Protein AF-A0A956BLV4-F1 (afdb_monomer)

Sequence (94 aa):
APQTAHVKRTAQESFDPEAFVVRRSMPWADARGEGLVFLAFGRDLTAFEALLHRMVGLEDGLTDALFRFTRPVTHAAFWCPPVTGGRLVLGAGG

Solvent-accessible surface area (backbone atoms only — not comparable to full-atom values): 6082 Å² total; per-residue (Å²): 133,60,80,38,33,52,73,63,42,57,42,33,83,80,40,90,72,59,30,62,68,53,74,71,52,47,76,49,74,59,100,89,49,70,51,70,50,82,40,70,48,58,97,59,66,63,33,57,50,54,40,50,36,36,32,70,14,75,75,79,71,49,48,29,56,58,63,78,82,48,76,88,88,77,86,87,85,84,84,83,64,55,73,57,94,93,38,76,49,85,69,94,77,130

Structure (mmCIF, N/CA/C/O backbone):
data_AF-A0A956BLV4-F1
#
_entry.id   AF-A0A956BLV4-F1
#
loop_
_atom_site.group_PDB
_atom_site.id
_atom_site.type_symbol
_atom_site.label_atom_id
_atom_site.label_alt_id
_atom_site.label_comp_id
_atom_site.label_asym_id
_atom_site.label_entity_id
_atom_site.label_seq_id
_atom_site.pdbx_PDB_ins_code
_atom_site.Cartn_x
_atom_site.Cartn_y
_atom_site.Cartn_z
_atom_site.occupancy
_atom_site.B_iso_or_equiv
_atom_site.auth_seq_id
_atom_site.auth_comp_id
_atom_site.auth_asym_id
_atom_site.auth_atom_id
_atom_site.pdbx_PDB_model_num
ATOM 1 N N . ALA A 1 1 ? -12.587 13.240 9.244 1.00 88.25 1 ALA A N 1
ATOM 2 C CA . ALA A 1 1 ? -12.888 12.096 8.354 1.00 88.25 1 ALA A CA 1
ATOM 3 C C . ALA A 1 1 ? -13.155 10.854 9.205 1.00 88.25 1 ALA A C 1
ATOM 5 O O . ALA A 1 1 ? -12.575 10.790 10.287 1.00 88.25 1 ALA A O 1
ATOM 6 N N . PRO A 1 2 ? -14.014 9.917 8.757 1.00 96.25 2 PRO A N 1
ATOM 7 C CA . PRO A 1 2 ? -14.294 8.657 9.458 1.00 96.25 2 PRO A CA 1
ATOM 8 C C . PRO A 1 2 ? -13.031 7.837 9.760 1.00 96.25 2 PRO A C 1
ATOM 10 O O . PRO A 1 2 ? -12.043 7.958 9.038 1.00 96.25 2 PRO A O 1
ATOM 13 N N . GLN A 1 3 ? -13.077 6.968 10.776 1.00 97.25 3 GLN A N 1
ATOM 14 C CA . GLN A 1 3 ? -11.944 6.100 11.143 1.00 97.25 3 GLN A CA 1
ATOM 15 C C . GLN A 1 3 ? -11.540 5.134 10.020 1.00 97.25 3 GLN A C 1
ATOM 17 O O . GLN A 1 3 ? -10.358 4.864 9.846 1.00 97.25 3 GLN A O 1
ATOM 22 N N . THR A 1 4 ? -12.502 4.666 9.222 1.00 98.19 4 THR A N 1
ATOM 23 C CA . THR A 1 4 ? -12.273 3.778 8.069 1.00 98.19 4 THR A CA 1
ATOM 24 C C . THR A 1 4 ? -11.814 4.514 6.808 1.00 98.19 4 THR A C 1
ATOM 26 O O . THR A 1 4 ? -11.538 3.873 5.797 1.00 98.19 4 THR A O 1
ATOM 29 N N . ALA A 1 5 ? -11.746 5.852 6.822 1.00 98.31 5 ALA A N 1
ATOM 30 C CA . ALA A 1 5 ? -11.327 6.618 5.653 1.00 98.31 5 ALA A CA 1
ATOM 31 C C . ALA A 1 5 ? -9.860 6.329 5.317 1.00 98.31 5 ALA A C 1
ATOM 33 O O . ALA A 1 5 ? -9.010 6.415 6.199 1.00 98.31 5 ALA A O 1
ATOM 34 N N . HIS A 1 6 ? -9.557 6.091 4.040 1.00 98.12 6 HIS A N 1
ATOM 35 C CA . HIS A 1 6 ? -8.214 5.732 3.576 1.00 98.12 6 HIS A CA 1
ATOM 36 C C . HIS A 1 6 ? -7.107 6.628 4.137 1.00 98.12 6 HIS A C 1
ATOM 38 O O . HIS A 1 6 ? -6.170 6.150 4.759 1.00 98.12 6 HIS A O 1
ATOM 44 N N . VAL A 1 7 ? -7.277 7.952 4.036 1.00 97.81 7 VAL A N 1
ATOM 45 C CA . VAL A 1 7 ? -6.304 8.934 4.547 1.00 97.81 7 VAL A CA 1
ATOM 46 C C . VAL A 1 7 ? -6.049 8.776 6.052 1.00 97.81 7 VAL A C 1
ATOM 48 O O . VAL A 1 7 ? -4.950 9.054 6.511 1.00 97.81 7 VAL A O 1
ATOM 51 N N . LYS A 1 8 ? -7.040 8.323 6.832 1.00 97.44 8 LYS A N 1
ATOM 52 C CA . LYS A 1 8 ? -6.872 8.008 8.259 1.00 97.44 8 LYS A CA 1
ATOM 53 C C . LYS A 1 8 ? -6.223 6.641 8.476 1.00 97.44 8 LYS A C 1
ATOM 55 O O . LYS A 1 8 ? -5.396 6.530 9.372 1.00 97.44 8 LYS A O 1
ATOM 60 N N . ARG A 1 9 ? -6.549 5.634 7.659 1.00 97.94 9 ARG A N 1
ATOM 61 C CA . ARG A 1 9 ? -5.914 4.303 7.715 1.00 97.94 9 ARG A CA 1
ATOM 62 C C . ARG A 1 9 ? -4.443 4.333 7.303 1.00 97.94 9 ARG A C 1
ATOM 64 O O . ARG A 1 9 ? -3.681 3.500 7.771 1.00 97.94 9 ARG A O 1
ATOM 71 N N . THR A 1 10 ? -4.038 5.288 6.467 1.00 97.56 10 THR A N 1
ATOM 72 C CA . THR A 1 10 ? -2.678 5.372 5.910 1.00 97.56 10 THR A CA 1
ATOM 73 C C . THR A 1 10 ? -1.955 6.677 6.247 1.00 97.56 10 THR A C 1
ATOM 75 O O . THR A 1 10 ? -1.064 7.084 5.502 1.00 97.56 10 THR A O 1
ATOM 78 N N . ALA A 1 11 ? -2.354 7.376 7.314 1.00 97.44 11 ALA A N 1
ATOM 79 C CA . ALA A 1 11 ? -1.623 8.546 7.802 1.00 97.44 11 ALA A CA 1
ATOM 80 C C . ALA A 1 11 ? -0.250 8.088 8.318 1.00 97.44 11 ALA A C 1
ATOM 82 O O . ALA A 1 11 ? -0.165 7.487 9.388 1.00 97.44 11 ALA A O 1
ATOM 83 N N . GLN A 1 12 ? 0.805 8.304 7.532 1.00 97.19 12 GLN A N 1
ATOM 84 C CA . GLN A 1 12 ? 2.124 7.689 7.736 1.00 97.19 12 GLN A CA 1
ATOM 85 C C . GLN A 1 12 ? 2.751 8.114 9.072 1.00 97.19 12 GLN A C 1
ATOM 87 O O . GLN A 1 12 ? 3.394 7.306 9.734 1.00 97.19 12 GLN A O 1
ATOM 92 N N . GLU A 1 13 ? 2.454 9.335 9.516 1.00 97.50 13 GLU A N 1
ATOM 93 C CA . GLU A 1 13 ? 2.905 9.938 10.773 1.00 97.50 13 GLU A CA 1
ATOM 94 C C . GLU A 1 13 ? 2.221 9.353 12.022 1.00 97.50 13 GLU A C 1
ATOM 96 O O . GLU A 1 13 ? 2.577 9.693 13.143 1.00 97.50 13 GLU A O 1
ATOM 101 N N . SER A 1 14 ? 1.191 8.516 11.852 1.00 96.00 14 SER A N 1
ATOM 102 C CA . SER A 1 14 ? 0.421 7.922 12.960 1.00 96.00 14 SER A CA 1
ATOM 103 C C . SER A 1 14 ? 0.856 6.500 13.330 1.00 96.00 14 SER A C 1
ATOM 105 O O . SER A 1 14 ? 0.123 5.788 14.022 1.00 96.00 14 SER A O 1
ATOM 107 N N . PHE A 1 15 ? 2.002 6.065 12.814 1.00 96.56 15 PHE A N 1
ATOM 108 C CA . PHE A 1 15 ? 2.628 4.783 13.125 1.00 96.56 15 PHE A CA 1
ATOM 109 C C . PHE A 1 15 ? 3.879 5.022 13.973 1.00 96.56 15 PHE A C 1
ATOM 111 O O . PHE A 1 15 ? 4.462 6.101 13.906 1.00 96.56 15 PHE A O 1
ATOM 118 N N . ASP A 1 16 ? 4.273 4.020 14.756 1.00 94.88 16 ASP A N 1
ATOM 119 C CA . ASP A 1 16 ? 5.511 4.026 15.537 1.00 94.88 16 ASP A CA 1
ATOM 120 C C . ASP A 1 16 ? 6.331 2.763 15.194 1.00 94.88 16 ASP A C 1
ATOM 122 O O . ASP A 1 16 ? 5.895 1.657 15.535 1.00 94.88 16 ASP A O 1
ATOM 126 N N . PRO A 1 17 ? 7.462 2.884 14.468 1.00 95.06 17 PRO A N 1
ATOM 127 C CA . PRO A 1 17 ? 7.974 4.110 13.835 1.00 95.06 17 PRO A CA 1
ATOM 128 C C . PRO A 1 17 ? 7.071 4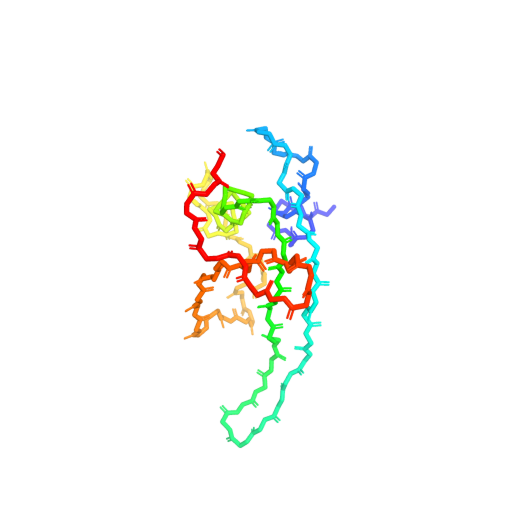.608 12.690 1.00 95.06 17 PRO A C 1
ATOM 130 O O . PRO A 1 17 ? 6.229 3.858 12.183 1.00 95.06 17 PRO A O 1
ATOM 133 N N . GLU A 1 18 ? 7.257 5.854 12.236 1.00 97.44 18 GLU A N 1
ATOM 134 C CA . GLU A 1 18 ? 6.446 6.404 11.144 1.00 97.44 18 GLU A CA 1
ATOM 135 C C . GLU A 1 18 ? 6.604 5.597 9.844 1.00 97.44 18 GLU A C 1
ATOM 137 O O . GLU A 1 18 ? 7.707 5.293 9.378 1.00 97.44 18 GLU A O 1
ATOM 142 N N . ALA A 1 19 ? 5.478 5.289 9.201 1.00 97.38 19 ALA A N 1
ATOM 143 C CA . ALA A 1 19 ? 5.418 4.393 8.050 1.00 97.38 19 ALA A CA 1
ATOM 144 C C . ALA A 1 19 ? 5.597 5.146 6.719 1.00 97.38 19 ALA A C 1
ATOM 146 O O . ALA A 1 19 ? 4.730 5.102 5.839 1.00 97.38 19 ALA A O 1
ATOM 147 N N . PHE A 1 20 ? 6.709 5.872 6.570 1.00 97.56 20 PHE A N 1
ATOM 148 C CA . PHE A 1 20 ? 6.924 6.710 5.392 1.00 97.56 20 PHE A CA 1
ATOM 149 C C . PHE A 1 20 ? 7.199 5.914 4.108 1.00 97.56 20 PHE A C 1
ATOM 151 O O . PHE A 1 20 ? 8.121 5.100 4.049 1.00 97.56 20 PHE A O 1
ATOM 158 N N . VAL A 1 21 ? 6.446 6.210 3.041 1.00 97.75 21 VAL A N 1
ATOM 159 C CA . VAL A 1 21 ? 6.630 5.620 1.703 1.00 97.75 21 VAL A CA 1
ATOM 160 C C . VAL A 1 21 ? 6.477 6.657 0.587 1.00 97.75 21 VAL A C 1
ATOM 162 O O . VAL A 1 21 ? 5.623 7.547 0.634 1.00 97.75 21 VAL A O 1
ATOM 165 N N . VAL A 1 22 ? 7.259 6.505 -0.484 1.00 97.81 22 VAL A N 1
ATOM 166 C CA . VAL A 1 22 ? 7.180 7.337 -1.695 1.00 97.81 22 VAL A CA 1
ATOM 167 C C . VAL A 1 22 ? 6.364 6.614 -2.757 1.00 97.81 22 VAL A C 1
ATOM 169 O O . VAL A 1 22 ? 6.792 5.593 -3.292 1.00 97.81 22 VAL A O 1
ATOM 172 N N . ARG A 1 23 ? 5.191 7.151 -3.100 1.00 97.75 23 ARG A N 1
ATOM 173 C CA . ARG A 1 23 ? 4.279 6.536 -4.077 1.00 97.75 23 ARG A CA 1
ATOM 174 C C . ARG A 1 23 ? 4.620 6.939 -5.511 1.00 97.75 23 ARG A C 1
ATOM 176 O O . ARG A 1 23 ? 4.845 8.112 -5.805 1.00 97.75 23 ARG A O 1
ATOM 183 N N . ARG A 1 24 ? 4.584 5.966 -6.419 1.00 98.06 24 ARG A N 1
ATOM 184 C CA . ARG A 1 24 ? 4.683 6.131 -7.882 1.00 98.06 24 ARG A CA 1
ATOM 185 C C . ARG A 1 24 ? 3.538 5.397 -8.592 1.00 98.06 24 ARG A C 1
ATOM 187 O O . ARG A 1 24 ? 3.700 4.897 -9.698 1.00 98.06 24 ARG A O 1
ATOM 194 N N . SER A 1 25 ? 2.390 5.323 -7.922 1.00 97.81 25 SER A N 1
ATOM 195 C CA . SER A 1 25 ? 1.177 4.682 -8.422 1.00 97.81 25 SER A CA 1
ATOM 196 C C . SER A 1 25 ? 0.629 5.377 -9.669 1.00 97.81 25 SER A C 1
ATOM 198 O O . SER A 1 25 ? 0.740 6.597 -9.806 1.00 97.81 25 SER A O 1
ATOM 200 N N . MET A 1 26 ? -0.022 4.609 -10.540 1.00 98.06 26 MET A N 1
ATOM 201 C CA . MET A 1 26 ? -0.661 5.112 -11.760 1.00 98.06 26 MET A CA 1
ATOM 202 C C . MET A 1 26 ? -1.947 4.333 -12.070 1.00 98.06 26 MET A C 1
ATOM 204 O O . MET A 1 26 ? -2.038 3.155 -11.708 1.00 98.06 26 MET A O 1
ATOM 208 N N . PRO A 1 27 ? -2.958 4.960 -12.701 1.00 98.00 27 PRO A N 1
ATOM 209 C CA . PRO A 1 27 ? -4.138 4.240 -13.164 1.00 98.00 27 PRO A CA 1
ATOM 210 C C . PRO A 1 27 ? -3.772 3.252 -14.281 1.00 98.00 27 PRO A C 1
ATOM 212 O O . PRO A 1 27 ? -2.806 3.462 -15.015 1.00 98.00 27 PRO A O 1
ATOM 215 N N . TRP A 1 28 ? -4.563 2.194 -14.428 1.00 97.31 28 TRP A N 1
ATOM 216 C CA . TRP A 1 28 ? -4.493 1.272 -15.563 1.00 97.31 28 TRP A CA 1
ATOM 217 C C . TRP A 1 28 ? -5.901 0.909 -16.037 1.00 97.31 28 TRP A C 1
ATOM 219 O O . TRP A 1 28 ? -6.844 0.930 -15.246 1.00 97.31 28 TRP A O 1
ATOM 229 N N . ALA A 1 29 ? -6.025 0.571 -17.318 1.00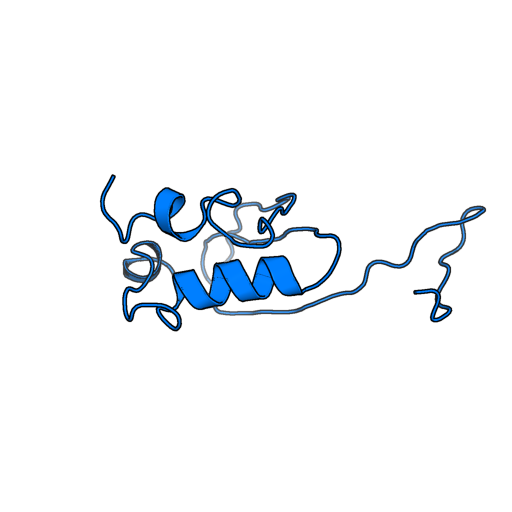 97.94 29 ALA A N 1
ATOM 230 C CA . ALA A 1 29 ? -7.236 0.015 -17.907 1.00 97.94 29 ALA A CA 1
ATOM 231 C C . ALA A 1 29 ? -6.880 -0.813 -19.149 1.00 97.94 29 ALA A C 1
ATOM 233 O O . ALA A 1 29 ? -6.079 -0.376 -19.979 1.00 97.94 29 ALA A O 1
ATOM 234 N N . ASP A 1 30 ? -7.460 -2.003 -19.271 1.00 95.56 30 ASP A N 1
ATOM 235 C CA . ASP A 1 30 ? -7.382 -2.865 -20.449 1.00 95.56 30 ASP A CA 1
ATOM 236 C C . ASP A 1 30 ? -8.632 -3.765 -20.555 1.00 95.56 30 ASP A C 1
ATOM 238 O O . ASP A 1 30 ? -9.597 -3.612 -19.809 1.00 95.56 30 ASP A O 1
ATOM 242 N N . ALA A 1 31 ? -8.645 -4.720 -21.490 1.00 96.88 31 ALA A N 1
ATOM 243 C CA . ALA A 1 31 ? -9.786 -5.621 -21.696 1.00 96.88 31 ALA A CA 1
ATOM 244 C C . ALA A 1 31 ? -10.150 -6.492 -20.472 1.00 96.88 31 ALA A C 1
ATOM 246 O O . ALA A 1 31 ? -11.231 -7.077 -20.436 1.00 96.88 31 ALA A O 1
ATOM 247 N N . ARG A 1 32 ? -9.258 -6.616 -19.484 1.00 93.00 32 ARG A N 1
ATOM 248 C CA . ARG A 1 32 ? -9.451 -7.388 -18.248 1.00 93.00 32 ARG A CA 1
ATOM 249 C C . ARG A 1 32 ? -10.012 -6.540 -17.107 1.00 93.00 32 ARG A C 1
ATOM 251 O O . ARG A 1 32 ? -10.399 -7.109 -16.087 1.00 93.00 32 ARG A O 1
ATOM 258 N N . GLY A 1 33 ? -10.051 -5.216 -17.251 1.00 95.06 33 GLY A N 1
ATOM 259 C CA . GLY A 1 33 ? -10.601 -4.305 -16.255 1.00 95.06 33 GLY A CA 1
ATOM 260 C C . GLY A 1 33 ? -9.817 -3.007 -16.137 1.00 95.06 33 GLY A C 1
ATOM 261 O O . GLY A 1 33 ? -9.078 -2.611 -17.032 1.00 95.06 33 GLY A O 1
ATOM 262 N N . GLU A 1 34 ? -9.986 -2.345 -15.003 1.00 97.19 34 GLU A N 1
ATOM 263 C CA . GLU A 1 34 ? -9.405 -1.040 -14.719 1.00 97.19 34 GLU A CA 1
ATOM 264 C C . GLU A 1 34 ? -9.142 -0.881 -13.222 1.00 97.19 34 GLU A C 1
ATOM 266 O O . GLU A 1 34 ? -9.708 -1.596 -12.389 1.00 97.19 34 GLU A O 1
ATOM 271 N N . GLY A 1 35 ? -8.269 0.057 -12.865 1.00 97.44 35 GLY A N 1
ATOM 272 C CA . GLY A 1 35 ? -7.992 0.363 -11.469 1.00 97.44 35 GLY A CA 1
ATOM 273 C C . GLY A 1 35 ? -6.700 1.139 -11.268 1.00 97.44 35 GLY A C 1
ATOM 274 O O . GLY A 1 35 ? -6.316 1.984 -12.075 1.00 97.44 35 GLY A O 1
ATOM 275 N N . LEU A 1 36 ? -6.022 0.850 -10.156 1.00 97.75 36 LEU A N 1
ATOM 276 C CA . LEU A 1 36 ? -4.766 1.483 -9.767 1.00 97.75 36 LEU A CA 1
ATOM 277 C C . LEU A 1 36 ? -3.655 0.436 -9.685 1.00 97.75 36 LEU A C 1
ATOM 279 O O . LEU A 1 36 ? -3.785 -0.549 -8.958 1.00 97.75 36 LEU A O 1
ATOM 283 N N . VAL A 1 37 ? -2.537 0.685 -10.365 1.00 97.50 37 VAL A N 1
ATOM 284 C CA . VAL A 1 37 ? -1.275 0.022 -10.042 1.00 97.50 37 VAL A CA 1
ATOM 285 C C . VAL A 1 37 ? -0.708 0.780 -8.854 1.00 97.50 37 VAL A C 1
ATOM 287 O O . VAL A 1 37 ? -0.154 1.871 -9.008 1.00 97.50 37 VAL A O 1
ATOM 290 N N . PHE A 1 38 ? -0.910 0.248 -7.650 1.00 97.62 38 PHE A N 1
ATOM 291 C CA . PHE A 1 38 ? -0.276 0.800 -6.461 1.00 97.62 38 PHE A CA 1
ATOM 292 C C . PHE A 1 38 ? 1.202 0.398 -6.447 1.00 97.62 38 PHE A C 1
ATOM 294 O O . PHE A 1 38 ? 1.518 -0.789 -6.464 1.00 97.62 38 PHE A O 1
ATOM 301 N N . LEU A 1 39 ? 2.099 1.385 -6.416 1.00 97.06 39 LEU A N 1
ATOM 302 C CA . LEU A 1 39 ? 3.544 1.170 -6.360 1.00 97.06 39 LEU A CA 1
ATOM 303 C C . LEU A 1 39 ? 4.172 2.198 -5.427 1.00 97.06 39 LEU A C 1
ATOM 305 O O . LEU A 1 39 ? 3.881 3.395 -5.528 1.00 97.06 39 LEU A O 1
ATOM 309 N N . ALA A 1 40 ? 5.041 1.746 -4.530 1.00 97.62 40 ALA A N 1
ATOM 310 C CA . ALA A 1 40 ? 5.729 2.622 -3.600 1.00 97.62 40 ALA A CA 1
ATOM 311 C C . ALA A 1 40 ? 7.128 2.107 -3.238 1.00 97.62 40 ALA A C 1
ATOM 313 O O . ALA A 1 40 ? 7.410 0.917 -3.349 1.00 97.62 40 ALA A O 1
ATOM 314 N N . PHE A 1 41 ? 7.983 3.031 -2.809 1.00 97.62 41 PHE A N 1
ATOM 315 C CA . PHE A 1 41 ? 9.344 2.791 -2.335 1.00 97.62 41 PHE A CA 1
ATOM 316 C C . PHE A 1 41 ? 9.453 3.187 -0.862 1.00 97.62 41 PHE A C 1
ATOM 318 O O . PHE A 1 41 ? 8.813 4.144 -0.425 1.00 97.62 41 PHE A O 1
ATOM 325 N N . GLY A 1 42 ? 10.284 2.470 -0.115 1.00 95.44 42 GLY A N 1
ATOM 326 C CA . GLY A 1 42 ? 10.529 2.679 1.308 1.00 95.44 42 GLY A CA 1
ATOM 327 C C . GLY A 1 42 ? 11.921 2.172 1.669 1.00 95.44 42 GLY A C 1
ATOM 328 O O . GLY A 1 42 ? 12.589 1.556 0.836 1.00 95.44 42 GLY A O 1
ATOM 329 N N . ARG A 1 43 ? 12.371 2.460 2.893 1.00 93.62 43 ARG A N 1
ATOM 330 C CA . ARG A 1 43 ? 13.681 2.003 3.388 1.00 93.62 43 ARG A CA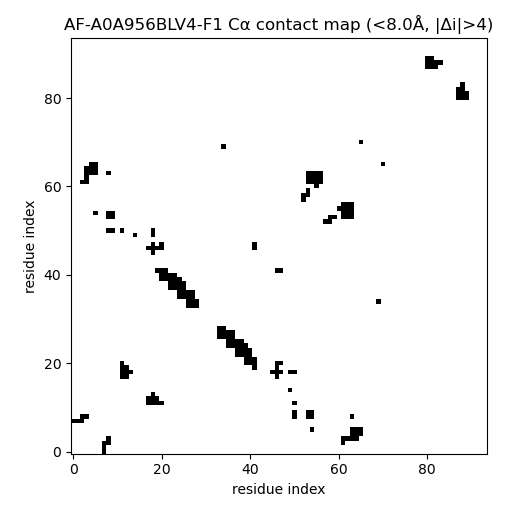 1
ATOM 331 C C . ARG A 1 43 ? 13.747 0.477 3.499 1.00 93.62 43 ARG A C 1
ATOM 333 O O . ARG A 1 43 ? 14.752 -0.120 3.132 1.00 93.62 43 ARG A O 1
ATOM 340 N N . ASP A 1 44 ? 12.671 -0.119 3.990 1.00 92.69 44 ASP A N 1
ATOM 341 C CA . ASP A 1 44 ? 12.485 -1.551 4.199 1.00 92.69 44 ASP A CA 1
ATOM 342 C C . ASP A 1 44 ? 10.983 -1.885 4.114 1.00 92.69 44 ASP A C 1
ATOM 344 O O . ASP A 1 44 ? 10.158 -1.005 3.849 1.00 92.69 44 ASP A O 1
ATOM 348 N N . LEU A 1 45 ? 10.622 -3.160 4.293 1.00 95.12 45 LEU A N 1
ATOM 349 C CA . LEU A 1 45 ? 9.238 -3.627 4.152 1.00 95.12 45 LEU A CA 1
ATOM 350 C C . LEU A 1 45 ? 8.322 -3.242 5.328 1.00 95.12 45 LEU A C 1
ATOM 352 O O . LEU A 1 45 ? 7.102 -3.254 5.162 1.00 95.12 45 LEU A O 1
ATOM 356 N N . THR A 1 46 ? 8.876 -2.830 6.470 1.00 96.06 46 THR A N 1
ATOM 357 C CA . THR A 1 46 ? 8.131 -2.615 7.724 1.00 96.06 46 THR A CA 1
ATOM 358 C C . THR A 1 46 ? 7.031 -1.571 7.559 1.00 96.06 46 THR A C 1
ATOM 360 O O . THR A 1 46 ? 5.891 -1.791 7.964 1.00 96.06 46 THR A O 1
ATOM 363 N N . ALA A 1 47 ? 7.336 -0.447 6.900 1.00 97.00 47 ALA A N 1
ATOM 364 C CA . ALA A 1 47 ? 6.358 0.616 6.663 1.00 97.00 47 ALA A CA 1
ATOM 365 C C . ALA A 1 47 ? 5.170 0.136 5.810 1.00 97.00 47 ALA A C 1
ATOM 367 O O . ALA A 1 47 ? 4.022 0.507 6.056 1.00 97.00 47 ALA A O 1
ATOM 368 N N . PHE A 1 48 ? 5.430 -0.714 4.814 1.00 96.75 48 PHE A N 1
ATOM 369 C CA . PHE A 1 48 ? 4.390 -1.250 3.939 1.00 96.75 48 PHE A CA 1
ATOM 370 C C . PHE A 1 48 ? 3.485 -2.229 4.685 1.00 96.75 48 PHE A C 1
ATOM 372 O O . PHE A 1 48 ? 2.265 -2.168 4.530 1.00 96.75 48 PHE A O 1
ATOM 379 N N . GLU A 1 49 ? 4.076 -3.102 5.502 1.00 95.69 49 GLU A N 1
ATOM 380 C CA . GLU A 1 49 ? 3.344 -4.061 6.330 1.00 95.69 49 GLU A CA 1
ATOM 381 C C . GLU A 1 49 ? 2.479 -3.347 7.368 1.00 95.69 49 GLU A C 1
ATOM 383 O O . GLU A 1 49 ? 1.297 -3.662 7.483 1.00 95.69 49 GLU A O 1
ATOM 388 N N . ALA A 1 50 ? 3.013 -2.328 8.047 1.00 97.31 50 ALA A N 1
ATOM 389 C CA . ALA A 1 50 ? 2.257 -1.525 9.006 1.00 97.31 50 ALA A CA 1
ATOM 390 C C . ALA A 1 50 ? 1.016 -0.880 8.360 1.00 97.31 50 ALA A C 1
ATOM 392 O O . ALA A 1 50 ? -0.106 -1.036 8.853 1.00 97.31 50 ALA A O 1
ATOM 393 N N . LEU A 1 51 ? 1.197 -0.223 7.207 1.00 97.62 51 LEU A N 1
ATOM 394 C CA . LEU A 1 51 ? 0.093 0.370 6.448 1.00 97.62 51 LEU A CA 1
ATOM 395 C C . LEU A 1 51 ? -0.934 -0.690 6.022 1.00 97.62 51 LEU A C 1
ATOM 397 O O . LEU A 1 51 ? -2.137 -0.492 6.211 1.00 97.62 51 LEU A O 1
ATOM 401 N N . LEU A 1 52 ? -0.483 -1.821 5.470 1.00 96.62 52 LEU A N 1
ATOM 402 C CA . LEU A 1 52 ? -1.368 -2.880 4.986 1.00 96.62 52 LEU A CA 1
AT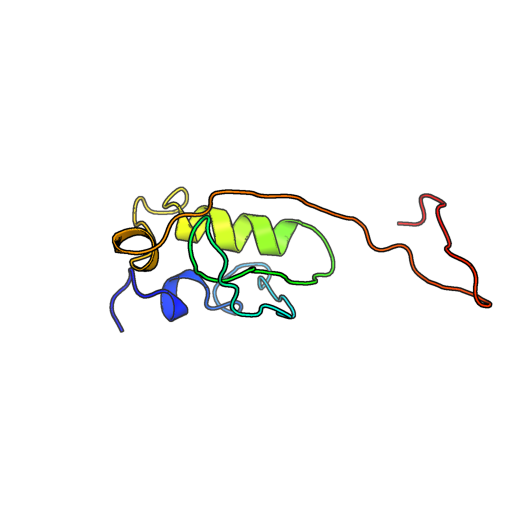OM 403 C C . LEU A 1 52 ? -2.140 -3.555 6.127 1.00 96.62 52 LEU A C 1
ATOM 405 O O . LEU A 1 52 ? -3.345 -3.767 5.993 1.00 96.62 52 LEU A O 1
ATOM 409 N N . HIS A 1 53 ? -1.485 -3.852 7.250 1.00 97.38 53 HIS A N 1
ATOM 410 C CA . HIS A 1 53 ? -2.113 -4.450 8.430 1.00 97.38 53 HIS A CA 1
ATOM 411 C C . HIS A 1 53 ? -3.228 -3.562 8.982 1.00 97.38 53 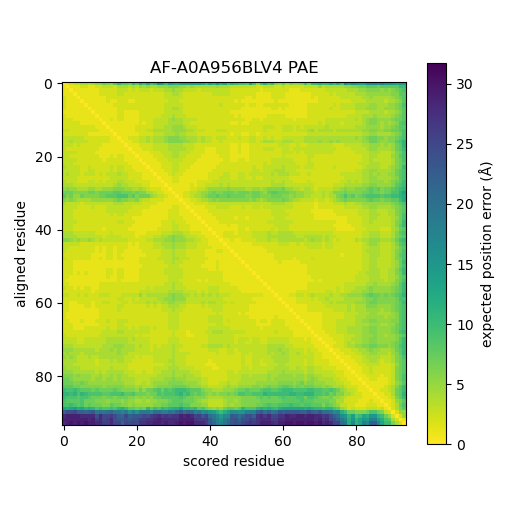HIS A C 1
ATOM 413 O O . HIS A 1 53 ? -4.329 -4.056 9.251 1.00 97.38 53 HIS A O 1
ATOM 419 N N . ARG A 1 54 ? -3.002 -2.245 9.061 1.00 98.00 54 ARG A N 1
ATOM 420 C CA . ARG A 1 54 ? -4.064 -1.302 9.422 1.00 98.00 54 ARG A CA 1
ATOM 421 C C . ARG A 1 54 ? -5.169 -1.296 8.362 1.00 98.00 54 ARG A C 1
ATOM 423 O O . ARG A 1 54 ? -6.345 -1.392 8.703 1.00 98.00 54 ARG A O 1
ATOM 430 N N . MET A 1 55 ? -4.851 -1.250 7.069 1.00 98.25 55 MET A N 1
ATOM 431 C CA . MET A 1 55 ? -5.876 -1.253 6.011 1.00 98.25 55 MET A CA 1
ATOM 432 C C . MET A 1 55 ? -6.766 -2.506 6.023 1.00 98.25 55 MET A C 1
ATOM 434 O O . MET A 1 55 ? -7.972 -2.397 5.799 1.00 98.25 55 MET A O 1
ATOM 438 N N . VAL A 1 56 ? -6.206 -3.686 6.295 1.00 97.44 56 VAL A N 1
ATOM 439 C CA . VAL A 1 56 ? -6.958 -4.955 6.319 1.00 97.44 56 VAL A CA 1
ATOM 440 C C . VAL A 1 56 ? -7.611 -5.253 7.676 1.00 97.44 56 VAL A C 1
ATOM 442 O O . VAL A 1 56 ? -8.301 -6.258 7.810 1.00 97.44 56 VAL A O 1
ATOM 445 N N . GLY A 1 57 ? -7.461 -4.355 8.655 1.00 97.75 57 GLY A N 1
ATOM 446 C CA . GLY A 1 57 ? -8.104 -4.452 9.968 1.00 97.75 57 GLY A CA 1
ATOM 447 C C . GLY A 1 57 ? -7.418 -5.405 10.947 1.00 97.75 57 GLY A C 1
ATOM 448 O O . GLY A 1 57 ? -8.034 -5.787 11.935 1.00 97.75 57 GLY A O 1
ATOM 449 N N . LEU A 1 58 ? -6.157 -5.782 10.710 1.00 97.94 58 LEU A N 1
ATOM 450 C CA . LEU A 1 58 ? -5.397 -6.639 11.632 1.00 97.94 58 LEU A CA 1
ATOM 451 C C . LEU A 1 58 ? -4.997 -5.925 12.929 1.00 97.94 58 LEU A C 1
ATOM 453 O O . LEU A 1 58 ? -4.650 -6.585 13.901 1.00 97.94 58 LEU A O 1
ATOM 457 N N . GLU A 1 59 ? -5.054 -4.594 12.953 1.00 95.69 59 GLU A N 1
ATOM 458 C CA . GLU A 1 59 ? -4.725 -3.793 14.136 1.00 95.69 59 GLU A CA 1
ATOM 459 C C . GLU A 1 59 ? -5.920 -3.596 15.081 1.00 95.69 59 GLU A C 1
ATOM 461 O O . GLU A 1 59 ? -5.782 -3.723 16.293 1.00 95.69 59 GLU A O 1
ATOM 466 N N . ASP A 1 60 ? -7.098 -3.283 14.539 1.00 96.50 60 ASP A N 1
ATOM 467 C CA . ASP A 1 60 ? -8.254 -2.803 15.311 1.00 96.50 60 ASP A CA 1
ATOM 468 C C . ASP A 1 60 ? -9.602 -3.383 14.836 1.00 96.50 60 ASP A C 1
ATOM 470 O O . ASP A 1 60 ? -10.665 -2.957 15.291 1.00 96.50 60 ASP A O 1
ATOM 474 N N . GLY A 1 61 ? -9.584 -4.339 13.903 1.00 97.94 61 GLY A N 1
ATOM 475 C CA . GLY A 1 61 ? -10.783 -4.913 13.287 1.00 97.94 61 GLY A CA 1
ATOM 476 C C . GLY A 1 61 ? -11.477 -3.999 12.270 1.00 97.94 61 GLY A C 1
ATOM 477 O O . GLY A 1 61 ? -12.505 -4.385 11.710 1.00 97.94 61 GLY A O 1
ATOM 478 N N . LEU A 1 62 ? -10.948 -2.799 12.003 1.00 98.00 62 LEU A N 1
ATOM 479 C CA . LEU A 1 62 ? -11.543 -1.842 11.073 1.00 98.00 62 LEU A CA 1
ATOM 480 C C . LEU A 1 62 ? -10.875 -1.927 9.700 1.00 98.00 62 LEU A C 1
ATOM 482 O O . LEU A 1 62 ? -9.703 -1.617 9.517 1.00 98.00 62 LEU A O 1
ATOM 486 N N . THR A 1 63 ? -11.649 -2.291 8.688 1.00 98.19 63 THR A N 1
ATOM 487 C CA . THR A 1 63 ? -11.156 -2.374 7.312 1.00 98.19 63 THR A CA 1
ATOM 488 C C . THR A 1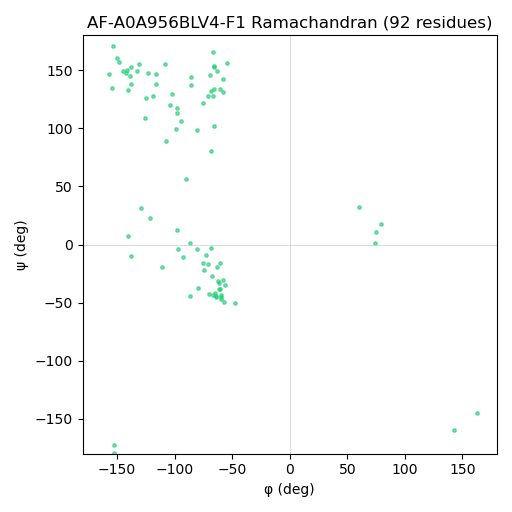 63 ? -11.222 -1.014 6.601 1.00 98.19 63 THR A C 1
ATOM 490 O O . THR A 1 63 ? -12.160 -0.235 6.806 1.00 98.19 63 THR A O 1
ATOM 493 N N . ASP A 1 64 ? -10.245 -0.723 5.737 1.00 98.50 64 ASP A N 1
ATOM 494 C CA . ASP A 1 64 ? -10.230 0.469 4.884 1.00 98.50 64 ASP A CA 1
ATOM 495 C C . ASP A 1 64 ? -11.475 0.526 3.985 1.00 98.50 64 ASP A C 1
ATOM 497 O O . ASP A 1 64 ? -11.833 -0.438 3.302 1.00 98.50 64 ASP A O 1
ATOM 501 N N . ALA A 1 65 ? -12.142 1.681 3.967 1.00 98.38 65 ALA A N 1
ATOM 502 C CA . ALA A 1 65 ? -13.347 1.896 3.180 1.00 98.38 65 ALA A CA 1
ATOM 503 C C . ALA A 1 65 ? -13.120 1.784 1.659 1.00 98.38 65 ALA A C 1
ATOM 505 O O . ALA A 1 65 ? -14.096 1.543 0.942 1.00 98.38 65 ALA A O 1
ATOM 506 N N . LEU A 1 66 ? -11.880 1.906 1.157 1.00 97.75 66 LEU A N 1
ATOM 507 C CA . LEU A 1 66 ? -11.558 1.623 -0.251 1.00 97.75 66 LEU A CA 1
ATOM 508 C C . LEU A 1 66 ? -11.963 0.205 -0.657 1.00 97.75 66 LEU A C 1
ATOM 510 O O . LEU A 1 66 ? -12.438 0.001 -1.776 1.00 97.75 66 LEU A O 1
ATOM 514 N N . PHE A 1 67 ? -11.857 -0.766 0.255 1.00 97.19 67 PHE A N 1
ATOM 515 C CA . PHE A 1 67 ? -12.171 -2.162 -0.053 1.00 97.19 67 PHE A CA 1
ATOM 516 C C . PHE A 1 67 ? -13.659 -2.432 -0.319 1.00 97.19 67 PHE A C 1
ATOM 518 O O . PHE A 1 67 ? -14.034 -3.538 -0.699 1.00 97.19 67 PHE A O 1
ATOM 525 N N . ARG A 1 68 ? -14.521 -1.413 -0.196 1.00 97.62 68 ARG A N 1
ATOM 526 C CA . ARG A 1 68 ? -15.928 -1.480 -0.620 1.00 97.62 68 ARG A CA 1
ATOM 527 C C . ARG A 1 68 ? -16.114 -1.409 -2.135 1.00 97.62 68 ARG A C 1
ATOM 529 O O . ARG A 1 68 ? -17.168 -1.810 -2.615 1.00 97.62 68 ARG A O 1
ATOM 536 N N . PHE A 1 69 ? -15.143 -0.872 -2.874 1.00 96.75 69 PHE A N 1
ATOM 537 C CA . PHE A 1 69 ? -15.266 -0.669 -4.325 1.00 96.75 69 PHE A CA 1
ATOM 538 C C . PHE A 1 69 ? -14.008 -1.029 -5.123 1.00 96.75 69 PHE A C 1
ATOM 540 O O . PHE A 1 69 ? -14.065 -1.094 -6.347 1.00 96.75 69 PHE A O 1
ATOM 547 N N . THR A 1 70 ? -12.879 -1.283 -4.464 1.00 97.00 70 THR A N 1
ATOM 548 C CA . THR A 1 70 ? -11.672 -1.823 -5.097 1.00 97.00 70 THR A CA 1
ATOM 549 C C . THR A 1 70 ? -11.140 -3.002 -4.294 1.00 97.00 70 THR A C 1
ATOM 551 O O . THR A 1 70 ? -11.398 -3.113 -3.100 1.00 97.00 70 THR A O 1
ATOM 554 N N . ARG A 1 71 ? -10.395 -3.903 -4.931 1.00 95.38 71 ARG A N 1
ATOM 555 C CA . ARG A 1 71 ? -9.748 -5.033 -4.257 1.00 95.38 71 ARG A CA 1
ATOM 556 C C . ARG A 1 71 ? -8.333 -5.222 -4.797 1.00 95.38 71 ARG A C 1
ATOM 558 O O . ARG A 1 71 ? -8.147 -5.134 -6.012 1.00 95.38 71 ARG A O 1
ATOM 565 N N . PRO A 1 72 ? -7.340 -5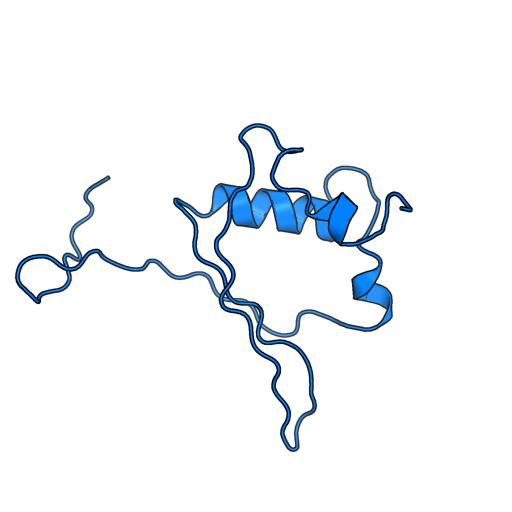.500 -3.940 1.00 93.50 72 PRO A N 1
ATOM 566 C CA . PRO A 1 72 ? -6.029 -5.909 -4.416 1.00 93.50 72 PRO A CA 1
ATOM 567 C C . PRO A 1 72 ? -6.155 -7.283 -5.088 1.00 93.50 72 PRO A C 1
ATOM 569 O O . PRO A 1 72 ? -6.714 -8.211 -4.510 1.00 93.50 72 PRO A O 1
ATOM 572 N N . VAL A 1 73 ? -5.667 -7.407 -6.323 1.00 94.19 73 VAL A N 1
ATOM 573 C CA . VAL A 1 73 ? -5.709 -8.667 -7.098 1.00 94.19 73 VAL A CA 1
ATOM 574 C C . VAL A 1 73 ? -4.331 -9.295 -7.293 1.00 94.19 73 VAL A C 1
ATOM 576 O O . VAL A 1 73 ? -4.224 -10.485 -7.563 1.00 94.19 73 VAL A O 1
ATOM 579 N N . THR A 1 74 ? -3.274 -8.504 -7.133 1.00 93.31 74 THR A N 1
ATOM 580 C CA . THR A 1 74 ? -1.876 -8.921 -7.265 1.00 93.31 74 THR A CA 1
ATOM 581 C C . THR A 1 74 ? -1.040 -8.204 -6.217 1.00 93.31 74 THR A C 1
ATOM 583 O O . THR A 1 74 ? -1.315 -7.045 -5.902 1.00 93.31 74 THR A O 1
ATOM 586 N N . HIS A 1 75 ? 0.010 -8.860 -5.731 1.00 93.31 75 HIS A N 1
ATOM 587 C CA . HIS A 1 75 ? 1.001 -8.258 -4.847 1.00 93.31 75 HIS A CA 1
ATOM 588 C C . HIS A 1 75 ? 2.395 -8.778 -5.201 1.00 93.31 75 HIS A C 1
ATOM 590 O O . HIS A 1 75 ? 2.546 -9.907 -5.667 1.00 93.31 75 HIS A O 1
ATOM 596 N N . ALA A 1 76 ? 3.411 -7.955 -4.973 1.00 95.50 76 ALA A N 1
ATOM 597 C CA . ALA A 1 76 ? 4.807 -8.351 -5.059 1.00 95.50 76 ALA A CA 1
ATOM 598 C C . ALA A 1 76 ? 5.651 -7.394 -4.212 1.00 95.50 76 ALA A C 1
ATOM 600 O O . ALA A 1 76 ? 5.335 -6.208 -4.116 1.00 95.50 76 ALA A O 1
ATOM 601 N N . ALA A 1 77 ? 6.716 -7.918 -3.615 1.00 95.50 77 ALA A N 1
ATOM 602 C CA . ALA A 1 77 ? 7.725 -7.138 -2.915 1.00 95.50 77 ALA A CA 1
ATOM 603 C C . ALA A 1 77 ? 9.052 -7.295 -3.656 1.00 95.50 77 ALA A C 1
ATOM 605 O O . ALA A 1 77 ? 9.399 -8.391 -4.099 1.00 95.50 77 ALA A O 1
ATOM 606 N N . PHE A 1 78 ? 9.781 -6.194 -3.798 1.00 94.44 78 PHE A N 1
ATOM 607 C CA . PHE A 1 78 ? 11.048 -6.161 -4.515 1.00 94.44 78 PHE A CA 1
ATOM 608 C C . PHE A 1 78 ? 12.089 -5.431 -3.682 1.00 94.44 78 PHE A C 1
ATOM 610 O O . PHE A 1 78 ? 11.773 -4.489 -2.958 1.00 94.44 78 PHE A O 1
ATOM 617 N N . TRP A 1 79 ? 13.343 -5.836 -3.845 1.00 94.00 79 TRP A N 1
ATOM 618 C CA . TRP A 1 79 ? 14.488 -5.064 -3.393 1.00 94.00 79 TRP A CA 1
ATOM 619 C C . TRP A 1 79 ? 15.116 -4.359 -4.593 1.00 94.00 79 TRP A C 1
ATOM 621 O O . TRP A 1 79 ? 15.373 -4.982 -5.625 1.00 94.00 79 TRP A O 1
ATOM 631 N N . CYS A 1 80 ? 15.339 -3.054 -4.464 1.00 93.50 80 CYS A N 1
ATOM 632 C CA . CYS A 1 80 ? 16.002 -2.249 -5.480 1.00 93.50 80 CYS A CA 1
ATOM 633 C C . CYS A 1 80 ? 17.478 -2.073 -5.093 1.00 93.50 80 CYS A C 1
ATOM 635 O O . CYS A 1 80 ? 17.765 -1.218 -4.251 1.00 93.50 80 CYS A O 1
ATOM 637 N N . PRO A 1 81 ? 18.410 -2.854 -5.672 1.00 93.00 81 PRO A N 1
ATOM 638 C CA . PRO A 1 81 ? 19.831 -2.700 -5.385 1.00 93.00 81 PRO A CA 1
ATOM 639 C C . PRO A 1 81 ? 20.317 -1.286 -5.715 1.00 93.00 81 PRO A C 1
ATOM 641 O O . PRO A 1 81 ? 19.908 -0.722 -6.739 1.00 93.00 81 PRO A O 1
ATOM 644 N N . PRO A 1 82 ? 21.227 -0.714 -4.908 1.00 93.19 82 PRO A N 1
ATOM 645 C CA . PRO A 1 82 ? 21.84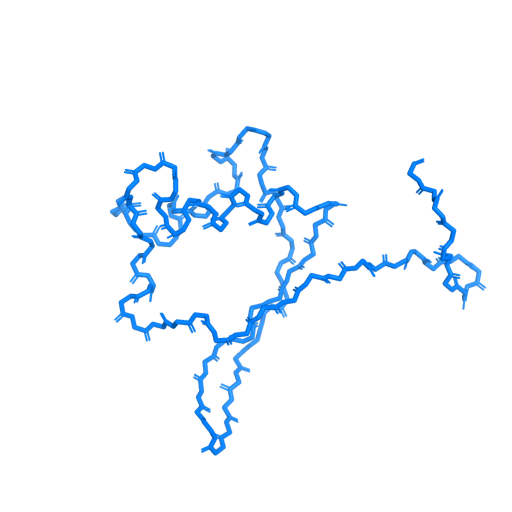8 0.552 -5.248 1.00 93.19 82 PRO A CA 1
ATOM 646 C C . PRO A 1 82 ? 22.724 0.408 -6.501 1.00 93.19 82 PRO A C 1
ATOM 648 O O . PRO A 1 82 ? 23.263 -0.661 -6.808 1.00 93.19 82 PRO A O 1
ATOM 651 N N . VAL A 1 83 ? 22.877 1.518 -7.221 1.00 94.81 83 VAL A N 1
ATOM 652 C CA . VAL A 1 83 ? 23.764 1.626 -8.383 1.00 94.81 83 VAL A CA 1
ATOM 653 C C . VAL A 1 83 ?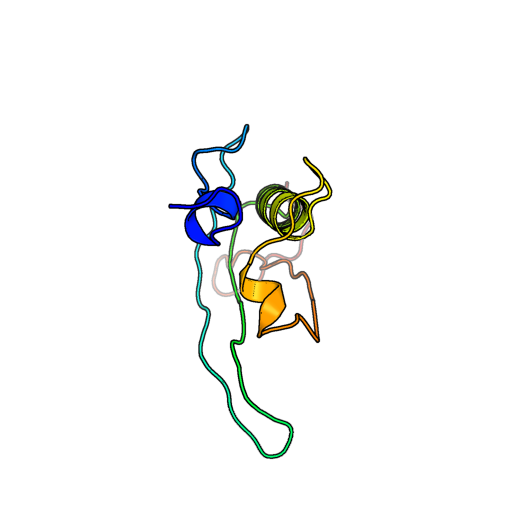 25.018 2.386 -7.970 1.00 94.81 83 VAL A C 1
ATOM 655 O O . VAL A 1 83 ? 24.936 3.560 -7.613 1.00 94.81 83 VAL A O 1
ATOM 658 N N . THR A 1 84 ? 26.180 1.749 -8.099 1.00 94.69 84 THR A N 1
ATOM 659 C CA . THR A 1 84 ? 27.487 2.378 -7.856 1.00 94.69 84 THR A CA 1
ATOM 660 C C . THR A 1 84 ? 28.359 2.199 -9.092 1.00 94.69 84 THR A C 1
ATOM 662 O O . THR A 1 84 ? 28.515 1.088 -9.595 1.00 94.69 84 THR A O 1
ATOM 665 N N . GLY A 1 85 ? 28.901 3.295 -9.633 1.00 94.38 85 GLY A N 1
ATOM 666 C CA . GLY A 1 85 ? 29.733 3.244 -10.844 1.00 94.38 85 GLY A CA 1
ATOM 667 C C . GLY A 1 85 ? 29.010 2.677 -12.076 1.00 94.38 85 GLY A C 1
ATOM 668 O O . GLY A 1 85 ? 29.625 1.996 -12.891 1.00 94.38 85 GLY A O 1
ATOM 669 N N . GLY A 1 86 ? 27.695 2.895 -12.188 1.00 95.12 86 GLY A N 1
ATOM 670 C CA . GLY A 1 86 ? 26.879 2.395 -13.302 1.00 95.12 86 GLY A CA 1
ATOM 671 C C . GLY A 1 86 ? 26.568 0.894 -13.253 1.00 95.12 86 GLY A C 1
ATOM 672 O O . GLY A 1 86 ? 26.066 0.351 -14.235 1.00 95.12 86 GLY A O 1
ATOM 673 N N . ARG A 1 87 ? 26.851 0.210 -12.138 1.00 94.50 87 ARG A N 1
ATOM 674 C CA . ARG A 1 87 ? 26.549 -1.216 -11.945 1.00 94.50 87 ARG A CA 1
ATOM 675 C C . ARG A 1 87 ? 25.680 -1.429 -10.712 1.00 94.50 87 ARG A C 1
ATOM 677 O O . ARG A 1 87 ? 25.805 -0.699 -9.731 1.00 94.50 87 ARG A O 1
ATOM 684 N N . LEU A 1 88 ? 24.817 -2.444 -10.769 1.00 94.31 88 LEU A N 1
ATOM 685 C CA . LEU A 1 88 ? 24.040 -2.883 -9.612 1.00 94.31 88 LEU A CA 1
ATOM 686 C C . LEU A 1 88 ? 24.971 -3.515 -8.578 1.00 94.31 88 LEU A C 1
ATOM 688 O O . LEU A 1 88 ? 25.781 -4.383 -8.913 1.00 94.31 88 LEU A O 1
ATOM 692 N N . VAL A 1 89 ? 24.822 -3.111 -7.322 1.00 92.94 89 VAL A N 1
ATOM 693 C CA . VAL A 1 89 ? 25.483 -3.760 -6.189 1.00 92.94 89 VAL A CA 1
ATOM 694 C C . VAL A 1 89 ? 24.510 -4.780 -5.611 1.00 92.94 89 VAL A C 1
ATOM 696 O O . VAL A 1 89 ? 23.522 -4.415 -4.988 1.00 92.94 89 VAL A O 1
ATOM 699 N N . LEU A 1 90 ? 24.771 -6.064 -5.859 1.00 89.62 90 LEU A N 1
ATOM 700 C CA . LEU A 1 90 ? 23.886 -7.170 -5.464 1.00 89.62 90 LEU A CA 1
ATOM 701 C C . LEU A 1 90 ? 24.302 -7.846 -4.147 1.00 89.62 90 LEU A C 1
ATOM 703 O O . LEU A 1 90 ? 23.636 -8.771 -3.692 1.00 89.62 90 LEU A O 1
ATOM 707 N N . GLY A 1 91 ? 25.428 -7.427 -3.564 1.00 76.62 91 GLY A N 1
ATOM 708 C CA . GLY A 1 91 ? 25.936 -7.985 -2.314 1.00 76.62 91 GLY A CA 1
ATOM 709 C C . GLY A 1 91 ? 25.055 -7.611 -1.124 1.00 76.62 91 GLY A C 1
ATOM 710 O O . GLY A 1 91 ? 24.508 -6.510 -1.079 1.00 76.62 91 GLY A O 1
ATOM 711 N N . ALA A 1 92 ? 24.951 -8.523 -0.156 1.00 60.03 92 ALA A N 1
ATOM 712 C CA . ALA A 1 92 ? 24.271 -8.307 1.116 1.00 60.03 92 ALA A CA 1
ATOM 713 C C . ALA A 1 92 ? 25.048 -7.286 1.969 1.00 60.03 92 ALA A C 1
ATOM 715 O O . ALA A 1 92 ? 25.850 -7.655 2.820 1.00 60.03 92 ALA A O 1
ATOM 716 N N . GLY A 1 93 ? 24.870 -6.000 1.680 1.00 52.09 93 GLY A N 1
ATOM 717 C CA . GLY A 1 93 ? 25.343 -4.898 2.511 1.00 52.09 93 GLY A CA 1
ATOM 718 C C . GLY A 1 93 ? 24.151 -4.246 3.192 1.00 52.09 93 GLY A C 1
ATOM 719 O O . GLY A 1 93 ? 23.546 -3.345 2.612 1.00 52.09 93 GLY A O 1
ATOM 720 N N . GLY A 1 94 ? 23.797 -4.764 4.369 1.00 45.97 94 GLY A N 1
ATOM 721 C CA . GLY A 1 94 ? 23.052 -4.030 5.392 1.00 45.97 94 GLY A CA 1
ATOM 722 C C . GLY A 1 94 ? 24.016 -3.273 6.290 1.00 45.97 94 GLY A C 1
ATOM 723 O O . GLY A 1 94 ? 25.149 -3.779 6.466 1.00 45.97 94 GLY A O 1
#

Foldseek 3Di:
DDCLELCNLLVQVPDVVRLDKAWPKDWDQDPVGTDIPTDIDDPDCPSVCSSVCSQCCVVPNHHRPVCVPDDDPDDDDDDDADADPNDGDPDPDD

Mean predicted aligned error: 3.94 Å

Radius of gyration: 15.96 Å; Cα contacts (8 Å, |Δi|>4): 107; chains: 1; bounding box: 46×21×37 Å

Secondary structure (DSSP, 8-state):
--TTSHHHHT-GGGSSS----EE--EEEEETTEEEEE--EE-SSSHHHHHHHHHHTTTTTSPPPGGGGT-----------PPEETTEE--S---

Nearest PDB structures (foldseek):
  7qyq-assembly1_D  TM=9.737E-01  e=8.490E-09  Pseudomonas putida
  7qza-assembly1_A  TM=9.726E-01  e=8.490E-09  Pseudomonas putida
  7qyz-assembly1_A  TM=9.554E-01  e=2.709E-07  Pseudomonas putida
  2hj1-assembly1_B  TM=2.697E-01  e=3.362E+00  Haemophilus influenzae 86-028NP
  8iuo-assembly1_C  TM=2.879E-01  e=5.670E+00  Human respiratory syncytial virus A

pLDDT: mean 94.67, std 8.18, range [45.97, 98.5]